Protein AF-A0A4Y2QYU3-F1 (afdb_monomer_lite)

Radius of gyration: 24.16 Å; chains: 1; bounding box: 80×28×48 Å

InterPro domains:
  IPR005828 Major facilitator, sugar transporter-like [PF00083] (12-108)
  IPR036259 MFS transporter superfamily [G3DSA:1.20.1250.20] (4-136)
  IPR036259 MFS transporter superfamily [SSF103473] (7-92)

pLDDT: mean 78.22, std 10.91, range [38.56, 92.38]

Foldseek 3Di:
DDFDPAFLVLDDPVCNVVSVVVVVVVVVVVVVVLVVVVVVDPDPVVSVVVVVVVVVVVVVVVVVGQGALVVCLVVVVLLSSLVVVVVSCVVVVHDDDSVNSSVVSVVVSVVVVVVVVVCVVPVQDPVNVVVVVVVVD

Structure (mmCIF, N/CA/C/O backbone):
data_AF-A0A4Y2QYU3-F1
#
_entry.id   AF-A0A4Y2QYU3-F1
#
loop_
_atom_site.group_PDB
_atom_site.id
_atom_site.type_symbol
_atom_site.label_atom_id
_atom_site.label_alt_id
_atom_site.label_comp_id
_atom_site.label_asym_id
_atom_site.label_entity_id
_atom_site.label_seq_id
_atom_site.pdbx_PDB_ins_code
_atom_site.Cartn_x
_atom_site.Cartn_y
_atom_site.Cartn_z
_atom_site.occupancy
_atom_site.B_iso_or_equiv
_atom_site.auth_seq_id
_atom_site.auth_comp_id
_atom_site.auth_asym_id
_atom_site.auth_atom_id
_atom_site.pdbx_PDB_model_num
ATOM 1 N N . MET A 1 1 ? 8.936 -11.646 9.131 1.00 38.56 1 MET A N 1
ATOM 2 C CA . MET A 1 1 ? 7.758 -11.238 8.332 1.00 38.56 1 MET A CA 1
ATOM 3 C C . MET A 1 1 ? 7.856 -9.760 7.949 1.00 38.56 1 MET A C 1
ATOM 5 O O . MET A 1 1 ? 7.276 -8.918 8.616 1.00 38.56 1 MET A O 1
ATOM 9 N N . HIS A 1 2 ? 8.628 -9.426 6.910 1.00 39.25 2 HIS A N 1
ATOM 10 C CA . HIS A 1 2 ? 8.825 -8.044 6.441 1.00 39.25 2 HIS A CA 1
ATOM 11 C C . HIS A 1 2 ? 8.357 -7.933 4.977 1.00 39.25 2 HIS A C 1
ATOM 13 O O . HIS A 1 2 ? 9.144 -7.746 4.055 1.00 39.25 2 HIS A O 1
ATOM 19 N N . LYS A 1 3 ? 7.052 -8.124 4.744 1.00 50.75 3 LYS A N 1
ATOM 20 C CA . LYS A 1 3 ? 6.396 -7.637 3.522 1.00 50.75 3 LYS A CA 1
ATOM 21 C C . LYS A 1 3 ? 5.765 -6.300 3.894 1.00 50.75 3 LYS A C 1
ATOM 23 O O . LYS A 1 3 ? 4.840 -6.335 4.696 1.00 50.75 3 LYS A O 1
ATOM 28 N N . LYS A 1 4 ? 6.271 -5.165 3.385 1.00 51.56 4 LYS A N 1
ATOM 29 C CA . LYS A 1 4 ? 5.513 -3.906 3.180 1.00 51.56 4 LYS A CA 1
ATOM 30 C C . LYS A 1 4 ? 6.399 -2.757 2.679 1.00 51.56 4 LYS A C 1
ATOM 32 O O . LYS A 1 4 ? 6.904 -1.960 3.457 1.00 51.56 4 LYS A O 1
ATOM 37 N N . ILE A 1 5 ? 6.505 -2.633 1.360 1.00 57.00 5 ILE A N 1
ATOM 38 C CA . ILE A 1 5 ? 6.565 -1.327 0.691 1.00 57.00 5 ILE A CA 1
ATOM 39 C C . ILE A 1 5 ? 5.643 -1.471 -0.528 1.00 57.00 5 ILE A C 1
ATOM 41 O O . ILE A 1 5 ? 6.069 -1.929 -1.582 1.00 57.00 5 ILE A O 1
ATOM 45 N N . THR A 1 6 ? 4.338 -1.236 -0.345 1.00 61.50 6 THR A N 1
ATOM 46 C CA . THR A 1 6 ? 3.318 -1.892 -1.198 1.00 61.50 6 THR A CA 1
ATOM 47 C C . THR A 1 6 ? 2.407 -0.956 -1.990 1.00 61.50 6 THR A C 1
ATOM 49 O O . THR A 1 6 ? 1.541 -1.439 -2.695 1.00 61.50 6 THR A O 1
ATOM 52 N N . VAL A 1 7 ? 2.574 0.369 -1.950 1.00 61.25 7 VAL A N 1
ATOM 53 C CA . VAL A 1 7 ? 1.747 1.268 -2.793 1.00 61.25 7 VAL A CA 1
ATOM 54 C C . VAL A 1 7 ? 2.588 2.378 -3.409 1.00 61.25 7 VAL A C 1
ATOM 56 O O . VAL A 1 7 ? 2.578 2.579 -4.618 1.00 61.25 7 VAL A O 1
ATOM 59 N N . LEU A 1 8 ? 3.421 3.039 -2.607 1.00 63.19 8 LEU A N 1
ATOM 60 C CA . LEU A 1 8 ? 4.255 4.154 -3.073 1.00 63.19 8 LEU A CA 1
ATOM 61 C C . LEU A 1 8 ? 5.333 3.751 -4.089 1.00 63.19 8 LEU A C 1
ATOM 63 O O . LEU A 1 8 ? 5.786 4.589 -4.867 1.00 63.19 8 LEU A O 1
ATOM 67 N N . GLU A 1 9 ? 5.738 2.478 -4.097 1.00 65.50 9 GLU A N 1
ATOM 68 C CA . GLU A 1 9 ? 6.659 1.937 -5.104 1.00 65.50 9 GLU A CA 1
ATOM 69 C C . GLU A 1 9 ? 6.004 1.755 -6.471 1.00 65.50 9 GLU A C 1
ATOM 71 O O . GLU A 1 9 ? 6.663 1.930 -7.494 1.00 65.50 9 GLU A O 1
ATOM 76 N N . LEU A 1 10 ? 4.720 1.398 -6.474 1.00 65.12 10 LEU A N 1
ATOM 77 C CA . LEU A 1 10 ? 3.930 1.129 -7.674 1.00 65.12 10 LEU A CA 1
ATOM 78 C C . LEU A 1 10 ? 3.445 2.440 -8.309 1.00 65.12 10 LEU A C 1
ATOM 80 O O . LEU A 1 10 ? 3.209 2.514 -9.514 1.00 65.12 10 LEU A O 1
ATOM 84 N N . VAL A 1 11 ? 3.308 3.486 -7.492 1.00 68.94 11 VAL A N 1
ATOM 85 C CA . VAL A 1 11 ? 2.796 4.787 -7.905 1.00 68.94 11 VAL A CA 1
ATOM 86 C C . VAL A 1 11 ? 3.937 5.694 -8.379 1.00 68.94 11 VAL A C 1
ATOM 88 O O . VAL A 1 11 ? 4.910 5.969 -7.666 1.00 68.94 11 VAL A O 1
ATOM 91 N N . GLY A 1 12 ? 3.801 6.190 -9.613 1.00 70.06 12 GLY A N 1
ATOM 92 C CA . GLY A 1 12 ? 4.730 7.155 -10.202 1.00 70.06 12 GLY A CA 1
ATOM 93 C C . GLY A 1 12 ? 4.811 8.457 -9.388 1.00 70.06 12 GLY A C 1
ATOM 94 O O . GLY A 1 12 ? 3.833 8.825 -8.736 1.00 70.06 12 GLY A O 1
ATOM 95 N N . PRO A 1 13 ? 5.946 9.182 -9.426 1.00 68.06 13 PRO A N 1
ATOM 96 C CA . PRO A 1 13 ? 6.223 10.329 -8.552 1.00 68.06 13 PRO A CA 1
ATOM 97 C C . PRO A 1 13 ? 5.124 11.401 -8.546 1.00 68.06 13 PRO A C 1
ATOM 99 O O . PRO A 1 13 ? 4.817 11.938 -7.489 1.00 68.06 13 PRO A O 1
ATOM 102 N N . SER A 1 14 ? 4.461 11.627 -9.684 1.00 73.31 14 SER A N 1
ATOM 103 C CA . SER A 1 14 ? 3.348 12.578 -9.820 1.00 73.31 14 SER A CA 1
ATOM 104 C C . SER A 1 14 ? 2.107 12.220 -8.981 1.00 73.31 14 SER A C 1
ATOM 106 O O . SER A 1 14 ? 1.428 13.110 -8.484 1.00 73.31 14 SER A O 1
ATOM 108 N N . LYS A 1 15 ? 1.821 10.930 -8.760 1.00 74.19 15 LYS A N 1
ATOM 109 C CA . LYS A 1 15 ? 0.614 10.469 -8.046 1.00 74.19 15 LYS A CA 1
ATOM 110 C C . LYS A 1 15 ? 0.882 10.044 -6.596 1.00 74.19 15 LYS A C 1
ATOM 112 O O . LYS A 1 15 ? -0.040 9.632 -5.897 1.00 74.19 15 LYS A O 1
ATOM 117 N N . ARG A 1 16 ? 2.127 10.151 -6.114 1.00 79.00 16 ARG A N 1
ATOM 118 C CA . ARG A 1 16 ? 2.510 9.733 -4.750 1.00 79.00 16 ARG A CA 1
ATOM 119 C C . ARG A 1 16 ? 1.837 10.558 -3.659 1.00 79.00 16 ARG A C 1
ATOM 121 O O . ARG A 1 16 ? 1.478 9.999 -2.629 1.00 79.00 16 ARG A O 1
ATOM 128 N N . GLY A 1 17 ? 1.647 11.858 -3.892 1.00 81.31 17 GLY A N 1
ATOM 129 C CA . GLY A 1 17 ? 0.928 12.729 -2.958 1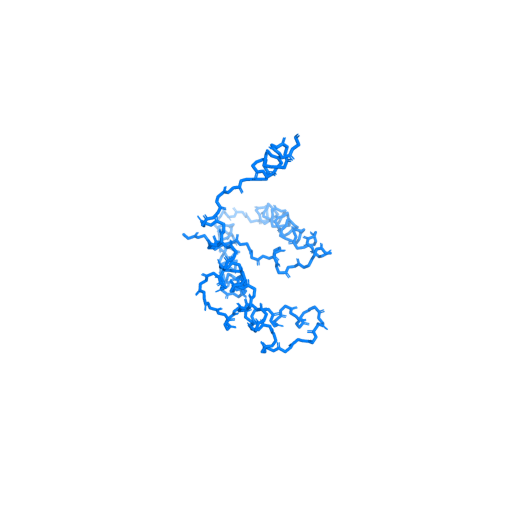.00 81.31 17 GLY A CA 1
ATOM 130 C C . GLY A 1 17 ? -0.499 12.235 -2.734 1.00 81.31 17 GLY A C 1
ATOM 131 O O . GLY A 1 17 ? -0.901 12.010 -1.598 1.00 81.31 17 GLY A O 1
ATOM 132 N N . LEU A 1 18 ? -1.214 11.935 -3.821 1.00 80.56 18 LEU A N 1
ATOM 133 C CA . LEU A 1 18 ? -2.568 11.386 -3.756 1.00 80.56 18 LEU A CA 1
ATOM 134 C C . LEU A 1 18 ? -2.600 9.995 -3.101 1.00 80.56 18 LEU A C 1
ATOM 136 O O . LEU A 1 18 ? -3.452 9.733 -2.259 1.00 80.56 18 LEU A O 1
ATOM 140 N N . ALA A 1 19 ? -1.642 9.124 -3.432 1.00 81.75 19 ALA A N 1
ATOM 141 C CA . ALA A 1 19 ? -1.544 7.791 -2.833 1.00 81.75 19 ALA A CA 1
ATOM 142 C C . ALA A 1 19 ? -1.312 7.822 -1.311 1.00 81.75 19 ALA A C 1
ATOM 144 O O . ALA A 1 19 ? -1.770 6.921 -0.616 1.00 81.75 19 ALA A O 1
ATOM 145 N N . ASN A 1 20 ? -0.638 8.853 -0.791 1.00 82.25 20 ASN A N 1
ATOM 146 C CA . ASN A 1 20 ? -0.523 9.088 0.650 1.00 82.25 20 ASN A CA 1
ATOM 147 C C . ASN A 1 20 ? -1.755 9.790 1.232 1.00 82.25 20 ASN A C 1
ATOM 149 O O . ASN A 1 20 ? -2.136 9.515 2.367 1.00 82.25 20 ASN A O 1
ATOM 153 N N . ALA A 1 21 ? -2.385 10.692 0.483 1.00 86.12 21 ALA A N 1
ATOM 154 C CA . ALA A 1 21 ? -3.541 11.443 0.955 1.00 86.12 21 ALA A CA 1
ATOM 155 C C . ALA A 1 21 ? -4.766 10.544 1.174 1.00 86.12 21 ALA A C 1
ATOM 157 O O . ALA A 1 21 ? -5.440 10.684 2.187 1.00 86.12 21 ALA A O 1
ATOM 158 N N . VAL A 1 22 ? -5.033 9.588 0.279 1.00 87.31 22 VAL A N 1
ATOM 159 C CA . VAL A 1 22 ? -6.234 8.732 0.348 1.00 87.31 22 VAL A CA 1
ATOM 160 C C . VAL A 1 22 ? -6.349 7.958 1.676 1.00 87.31 22 VAL A C 1
ATOM 162 O O . VAL A 1 22 ? -7.393 8.074 2.321 1.00 87.31 22 VAL A O 1
ATOM 165 N N . PRO A 1 23 ? -5.313 7.236 2.156 1.00 84.81 23 PRO A N 1
ATOM 166 C CA . PRO A 1 23 ? -5.359 6.593 3.469 1.00 84.81 23 PRO A CA 1
ATOM 167 C C . PRO A 1 23 ? -5.589 7.585 4.614 1.00 84.81 23 PRO A C 1
ATOM 169 O O . PRO A 1 23 ? -6.404 7.324 5.495 1.00 84.81 23 PRO A O 1
ATOM 172 N N . ASN A 1 24 ? -4.925 8.743 4.580 1.00 88.31 24 ASN A N 1
ATOM 173 C CA . ASN A 1 24 ? -5.065 9.769 5.615 1.00 88.31 24 ASN A CA 1
ATOM 174 C C . ASN A 1 24 ? -6.480 10.362 5.659 1.00 88.31 24 ASN A C 1
ATOM 176 O O . ASN A 1 24 ? -7.049 10.504 6.739 1.00 88.31 24 ASN A O 1
ATOM 180 N N . LEU A 1 25 ? -7.083 10.643 4.499 1.00 90.62 25 LEU A N 1
ATOM 181 C CA . LEU A 1 25 ? -8.475 11.083 4.431 1.00 90.62 25 LEU A CA 1
ATOM 182 C C . LEU A 1 25 ? -9.422 9.996 4.946 1.00 90.62 25 LEU A C 1
ATOM 184 O O . LEU A 1 25 ? -10.318 10.300 5.726 1.00 90.62 25 LEU A O 1
ATOM 188 N N . SER A 1 26 ? -9.212 8.733 4.562 1.00 87.94 26 SER A N 1
ATOM 189 C CA . SER A 1 26 ? -10.057 7.631 5.041 1.00 87.94 26 SER A CA 1
ATOM 190 C C . SER A 1 26 ? -10.000 7.470 6.564 1.00 87.94 26 SER A C 1
ATOM 192 O O . SER A 1 26 ? -11.027 7.244 7.200 1.00 87.94 26 SER A O 1
ATOM 194 N N . T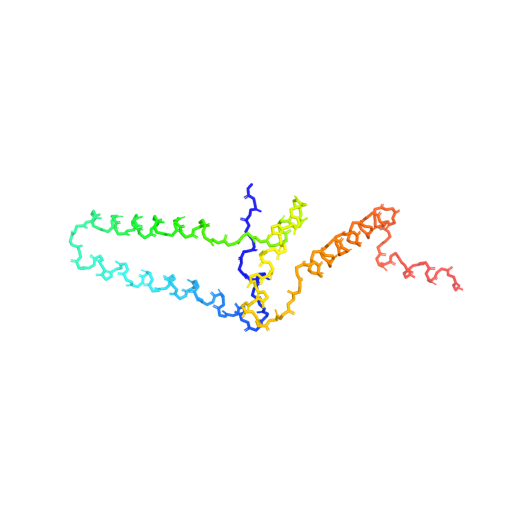RP A 1 27 ? -8.817 7.664 7.155 1.00 87.19 27 TRP A N 1
ATOM 195 C CA . TRP A 1 27 ? -8.617 7.639 8.600 1.00 87.19 27 TRP A CA 1
ATOM 196 C C . TRP A 1 27 ? -9.351 8.788 9.294 1.00 87.19 27 TRP A C 1
ATOM 198 O O . TRP A 1 27 ? -10.083 8.560 10.255 1.00 87.19 27 TRP A O 1
ATOM 208 N N . ALA A 1 28 ? -9.201 10.012 8.778 1.00 92.38 28 ALA A N 1
ATOM 209 C CA . ALA A 1 28 ? -9.886 11.186 9.311 1.00 92.38 28 ALA A CA 1
ATOM 210 C C . ALA A 1 28 ? -11.413 11.013 9.267 1.00 92.38 28 ALA A C 1
ATOM 212 O O . ALA A 1 28 ? -12.082 11.208 10.277 1.00 92.38 28 ALA A O 1
ATOM 213 N N . VAL A 1 29 ? -11.952 10.558 8.132 1.00 91.44 29 VAL A N 1
ATOM 214 C CA . VAL A 1 29 ? -13.389 10.297 7.963 1.00 91.44 29 VAL A CA 1
ATOM 215 C C . VAL A 1 29 ? -13.874 9.206 8.921 1.00 91.44 29 VAL A C 1
ATOM 217 O O . VAL A 1 29 ? -14.898 9.385 9.578 1.00 91.44 29 VAL A O 1
ATOM 220 N N . GLY A 1 30 ? -13.132 8.102 9.058 1.00 88.50 30 GLY A N 1
ATOM 221 C CA . GLY A 1 30 ? -13.471 7.032 9.999 1.00 88.50 30 GLY A CA 1
ATOM 222 C C . GLY A 1 30 ? -13.545 7.526 11.446 1.00 88.50 30 GLY A C 1
ATOM 223 O O . GLY A 1 30 ? -14.516 7.240 12.147 1.00 88.50 30 GLY A O 1
ATOM 224 N N . LEU A 1 31 ? -12.567 8.335 11.869 1.00 88.88 31 LEU A N 1
ATOM 225 C CA . LEU A 1 31 ? -12.551 8.945 13.199 1.00 88.88 31 LEU A CA 1
ATOM 226 C C . LEU A 1 31 ? -13.664 9.972 13.414 1.00 88.88 31 LEU A C 1
ATOM 228 O O . LEU A 1 31 ? -14.125 10.103 14.540 1.00 88.88 31 LEU A O 1
ATOM 232 N N . SER A 1 32 ? -14.113 10.684 12.379 1.00 91.94 32 SER A N 1
ATOM 233 C CA . SER A 1 32 ? -15.248 11.611 12.494 1.00 91.94 32 SER A CA 1
ATOM 234 C C . SER A 1 32 ? -16.598 10.891 12.582 1.00 91.94 32 SER A C 1
ATOM 236 O O . SER A 1 32 ? -17.498 11.361 13.273 1.00 91.94 32 SER A O 1
ATOM 238 N N . ILE A 1 33 ? -16.748 9.741 11.917 1.00 88.19 33 ILE A N 1
ATOM 239 C CA . ILE A 1 33 ? -17.999 8.965 11.905 1.00 88.19 33 ILE A CA 1
ATOM 240 C C . ILE A 1 33 ? -18.195 8.177 13.209 1.00 88.19 33 ILE A C 1
ATOM 242 O O . ILE A 1 33 ? -19.313 8.092 13.715 1.00 88.19 33 ILE A O 1
ATOM 246 N N . LEU A 1 34 ? -17.122 7.625 13.782 1.00 85.75 34 LEU A N 1
ATOM 247 C CA . LEU A 1 34 ? -17.154 6.861 15.038 1.00 85.75 34 LEU A CA 1
ATOM 248 C C . LEU A 1 34 ? -17.911 7.555 16.195 1.00 85.75 34 LEU A C 1
ATOM 250 O O . LEU A 1 34 ? -18.825 6.936 16.744 1.00 85.75 34 LEU A O 1
ATOM 254 N N . PRO A 1 35 ? -17.608 8.813 16.572 1.00 87.81 35 PRO A N 1
ATOM 255 C CA . PRO A 1 35 ? -18.323 9.513 17.636 1.00 87.81 35 PRO A CA 1
ATOM 256 C C . PRO A 1 35 ? -19.761 9.874 17.247 1.00 87.81 35 PRO A C 1
ATOM 258 O O . PRO A 1 35 ? -20.624 9.912 18.119 1.00 87.81 35 PRO A O 1
ATOM 261 N N . LEU A 1 36 ? -20.054 10.083 15.958 1.00 86.19 36 LEU A N 1
ATOM 262 C CA . LEU A 1 36 ? -21.421 10.321 15.483 1.00 86.19 36 LEU A CA 1
ATOM 263 C C . LEU A 1 36 ? -22.302 9.081 15.707 1.00 86.19 36 LEU A C 1
ATOM 265 O O . LEU A 1 36 ? -23.421 9.181 16.208 1.00 86.19 36 LEU A O 1
ATOM 269 N N . ILE A 1 37 ? -21.764 7.898 15.401 1.00 83.19 37 ILE A N 1
ATOM 270 C CA . ILE A 1 37 ? -22.419 6.612 15.671 1.00 83.19 37 ILE A CA 1
ATOM 271 C C . ILE A 1 37 ? -22.519 6.368 17.180 1.00 83.19 37 ILE A C 1
ATOM 273 O O . ILE A 1 37 ? -23.553 5.895 17.650 1.00 83.19 37 ILE A O 1
ATOM 277 N N . ALA A 1 38 ? -21.485 6.722 17.948 1.00 84.62 38 ALA A N 1
ATOM 278 C CA . ALA A 1 38 ? -21.508 6.610 19.405 1.00 84.62 38 ALA A CA 1
ATOM 279 C C . ALA A 1 38 ? -22.585 7.495 20.047 1.00 84.62 38 ALA A C 1
ATOM 281 O O . ALA A 1 38 ? -23.204 7.093 21.024 1.00 84.62 38 ALA A O 1
ATOM 282 N N . TYR A 1 39 ? -22.829 8.680 19.487 1.00 84.56 39 TYR A N 1
ATOM 283 C CA . TYR A 1 39 ? -23.869 9.587 19.961 1.00 84.56 39 TYR A CA 1
ATOM 284 C C . TYR A 1 39 ? -25.279 9.060 19.660 1.00 84.56 39 TYR A C 1
ATOM 286 O O . TYR A 1 39 ? -26.171 9.146 20.501 1.00 84.56 39 TYR A O 1
ATOM 294 N N . LEU A 1 40 ? -25.480 8.479 18.474 1.00 81.69 40 LEU A N 1
ATOM 295 C CA . LEU A 1 40 ? -26.767 7.909 18.061 1.00 81.69 40 LEU A CA 1
ATOM 296 C C . LEU A 1 40 ? -27.067 6.558 18.729 1.00 81.69 40 LEU A C 1
ATOM 298 O O . LEU A 1 40 ? -28.232 6.198 18.898 1.00 81.69 40 LEU A O 1
ATOM 302 N N . SER A 1 41 ? -26.039 5.792 19.103 1.00 78.81 41 SER A N 1
ATOM 303 C CA . SER A 1 41 ? -26.199 4.456 19.673 1.00 78.81 41 SER A CA 1
ATOM 304 C C . SER A 1 41 ? -26.001 4.459 21.184 1.00 78.81 41 SER A C 1
ATOM 306 O O . SER A 1 41 ? -24.899 4.614 21.695 1.00 78.81 41 SER A O 1
ATOM 308 N N . ARG A 1 42 ? -27.084 4.203 21.923 1.00 73.62 42 ARG A N 1
ATOM 309 C CA . ARG A 1 42 ? -27.067 4.152 23.394 1.00 73.62 42 ARG A CA 1
ATOM 310 C C . ARG A 1 42 ? -26.402 2.890 23.966 1.00 73.62 42 ARG A C 1
ATOM 312 O O . ARG A 1 42 ? -26.156 2.821 25.167 1.00 73.62 42 ARG A O 1
ATOM 319 N N . TYR A 1 43 ? -26.104 1.901 23.119 1.00 78.12 43 TYR A N 1
ATOM 320 C CA . TYR A 1 43 ? -25.516 0.620 23.510 1.00 78.12 43 TYR A CA 1
ATOM 321 C C . TYR A 1 43 ? -24.074 0.494 23.009 1.00 78.12 43 TYR A C 1
ATOM 323 O O . TYR A 1 43 ? -23.805 0.493 21.809 1.00 78.12 43 TYR A O 1
ATOM 331 N N . TRP A 1 44 ? -23.146 0.296 23.944 1.00 80.00 44 TRP A N 1
ATOM 332 C CA . TRP A 1 44 ? -21.717 0.094 23.679 1.00 80.00 44 TRP A CA 1
ATOM 333 C C . TRP A 1 44 ? -21.415 -1.154 22.824 1.00 80.00 44 TRP A C 1
ATOM 335 O O . TRP A 1 44 ? -20.413 -1.198 22.112 1.00 80.00 44 TRP A O 1
ATOM 345 N N . VAL A 1 45 ? -22.306 -2.150 22.832 1.00 84.56 45 VAL A N 1
ATOM 346 C CA . VAL A 1 45 ? -22.182 -3.379 22.029 1.00 84.56 45 VAL A CA 1
ATOM 347 C C . VAL A 1 45 ? -22.279 -3.086 20.524 1.00 84.56 45 VAL A C 1
ATOM 349 O O . VAL A 1 45 ? -21.523 -3.650 19.734 1.00 84.56 45 VAL A O 1
ATOM 352 N N . THR A 1 46 ? -23.145 -2.153 20.116 1.00 82.44 46 THR A N 1
ATOM 353 C CA . THR A 1 46 ? -23.317 -1.758 18.706 1.00 82.44 46 THR A CA 1
ATOM 354 C C . THR A 1 46 ? -22.053 -1.103 18.142 1.00 82.44 46 THR A C 1
ATOM 356 O O . THR A 1 46 ? -21.677 -1.345 16.992 1.00 82.44 46 THR A O 1
ATOM 359 N N . LEU A 1 47 ? -21.345 -0.323 18.966 1.00 83.56 47 LEU A N 1
ATOM 360 C CA . LEU A 1 47 ? -20.034 0.240 18.629 1.00 83.56 47 LEU A CA 1
ATOM 361 C C . LEU A 1 47 ? -18.994 -0.861 18.404 1.00 83.56 47 LEU A C 1
ATOM 363 O O . LEU A 1 47 ? -18.280 -0.832 17.402 1.00 83.56 47 LEU A O 1
ATOM 367 N N . GLY A 1 48 ? -18.957 -1.861 19.291 1.00 86.19 48 GLY A N 1
ATOM 368 C CA . GLY A 1 48 ? -18.077 -3.023 19.161 1.00 86.19 48 GLY A CA 1
ATOM 369 C C . GLY A 1 48 ? -18.280 -3.762 17.837 1.00 86.19 48 GLY A C 1
ATOM 370 O O . GLY A 1 48 ? -17.325 -3.939 17.083 1.00 86.19 48 GLY A O 1
ATOM 371 N N . PHE A 1 49 ? -19.527 -4.104 17.496 1.00 86.94 49 PHE A N 1
ATOM 372 C CA . PHE A 1 49 ? -19.846 -4.762 16.222 1.00 86.94 49 PHE A CA 1
ATOM 373 C C . PHE A 1 49 ? -19.471 -3.919 15.002 1.00 86.94 49 PHE A C 1
ATOM 375 O O . PHE A 1 49 ? -18.959 -4.459 14.022 1.00 86.94 49 PHE A O 1
ATOM 382 N N . THR A 1 50 ? -19.684 -2.604 15.061 1.00 85.88 50 THR A N 1
ATOM 383 C CA . THR A 1 50 ? -19.329 -1.696 13.962 1.00 85.88 50 THR A CA 1
ATOM 384 C C . THR A 1 50 ? -17.816 -1.680 13.734 1.00 85.88 50 THR A C 1
ATOM 386 O O . THR A 1 50 ? -17.357 -1.863 12.606 1.00 85.88 50 THR A O 1
ATOM 389 N N . CYS A 1 51 ? -17.027 -1.553 14.805 1.00 86.75 51 CYS A N 1
ATOM 390 C CA . CYS A 1 51 ? -15.566 -1.601 14.740 1.00 86.75 51 CYS A CA 1
ATOM 391 C C . CYS A 1 51 ? -15.052 -2.950 14.222 1.00 86.75 51 CYS A C 1
ATOM 393 O O . CYS A 1 51 ? -14.198 -2.984 13.335 1.00 86.75 51 CYS A O 1
ATOM 395 N N . THR A 1 52 ? -15.584 -4.064 14.733 1.00 89.12 52 THR A N 1
ATOM 396 C CA . THR A 1 52 ? -15.196 -5.405 14.278 1.00 89.12 52 THR A CA 1
ATOM 397 C C . THR A 1 52 ? -15.565 -5.624 12.813 1.00 89.12 52 THR A C 1
ATOM 399 O O . THR A 1 52 ? -14.748 -6.147 12.0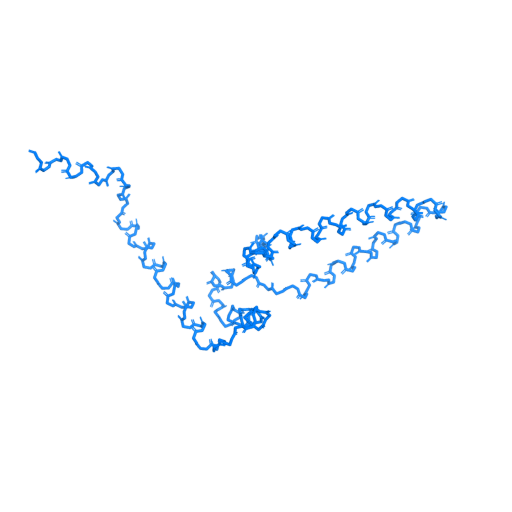61 1.00 89.12 52 THR A O 1
ATOM 402 N N . SER A 1 53 ? -16.742 -5.173 12.374 1.00 88.00 53 SER A N 1
ATOM 403 C CA . SER A 1 53 ? -17.172 -5.259 10.973 1.00 88.00 53 SER A CA 1
ATOM 404 C C . SER A 1 53 ? -16.226 -4.496 10.039 1.00 88.00 53 SER A C 1
ATOM 406 O O . SER A 1 53 ? -15.726 -5.059 9.063 1.00 88.00 53 SER A O 1
ATOM 408 N N . ILE A 1 54 ? -15.881 -3.248 10.384 1.00 87.06 54 ILE A N 1
ATOM 409 C CA . ILE A 1 54 ? -14.921 -2.435 9.620 1.00 87.06 54 ILE A CA 1
ATOM 410 C C . ILE A 1 54 ? -13.545 -3.116 9.574 1.00 87.06 54 ILE A C 1
ATOM 412 O O . ILE A 1 54 ? -12.926 -3.188 8.511 1.00 87.06 54 ILE A O 1
ATOM 416 N N . ALA A 1 55 ? -13.075 -3.661 10.699 1.00 86.25 55 ALA A N 1
ATOM 417 C CA . ALA A 1 55 ? -11.802 -4.371 10.759 1.00 86.25 55 ALA A CA 1
ATOM 418 C C . ALA A 1 55 ? -11.801 -5.623 9.867 1.00 86.25 55 ALA A C 1
ATOM 420 O O . ALA A 1 55 ? -10.866 -5.821 9.092 1.00 86.25 55 ALA A O 1
ATOM 421 N N . VAL A 1 56 ? -12.856 -6.441 9.918 1.00 88.75 56 VAL A N 1
ATOM 422 C CA . VAL A 1 56 ? -12.997 -7.649 9.088 1.00 88.75 56 VAL A CA 1
ATOM 423 C C . VAL A 1 56 ? -13.021 -7.295 7.601 1.00 88.75 56 VAL A C 1
ATOM 425 O O . VAL A 1 56 ? -12.330 -7.942 6.812 1.00 88.75 56 VAL A O 1
ATOM 428 N N . LEU A 1 57 ? -13.734 -6.233 7.215 1.00 87.06 57 LEU A N 1
ATOM 429 C CA . LEU A 1 57 ? -13.712 -5.726 5.842 1.00 87.06 57 LEU A CA 1
ATOM 430 C C . LEU A 1 57 ? -12.287 -5.346 5.415 1.00 87.06 57 LEU A C 1
ATOM 432 O O . LEU A 1 57 ? -11.834 -5.781 4.356 1.00 87.06 57 LEU A O 1
ATOM 436 N N . MET A 1 58 ? -11.543 -4.609 6.248 1.00 82.44 58 MET A N 1
ATOM 437 C CA . MET A 1 58 ? -10.146 -4.250 5.960 1.00 82.44 58 MET A CA 1
ATOM 438 C C . MET A 1 58 ? -9.227 -5.475 5.841 1.00 82.44 58 MET A C 1
ATOM 440 O O . MET A 1 58 ? -8.361 -5.507 4.965 1.00 82.44 58 MET A O 1
ATOM 444 N N . PHE A 1 59 ? -9.422 -6.504 6.671 1.00 82.69 59 PHE A N 1
ATOM 445 C CA . PHE A 1 59 ? -8.689 -7.768 6.554 1.00 82.69 59 PHE A CA 1
ATOM 446 C C . PHE A 1 59 ? -9.009 -8.504 5.246 1.00 82.69 59 PHE A C 1
ATOM 448 O O . PHE A 1 59 ? -8.105 -9.075 4.638 1.00 82.69 59 PHE A O 1
ATOM 455 N N . GLY A 1 60 ? -10.253 -8.442 4.763 1.00 82.38 60 GLY A N 1
ATOM 456 C CA . GLY A 1 60 ? -10.637 -8.991 3.459 1.00 82.38 60 GLY A CA 1
ATOM 457 C C . GLY A 1 60 ? -9.906 -8.322 2.289 1.00 82.38 60 GLY A C 1
ATOM 458 O O . GLY A 1 60 ? -9.433 -9.004 1.377 1.00 82.38 60 GLY A O 1
ATOM 459 N N . TYR A 1 61 ? -9.725 -6.998 2.351 1.00 77.19 61 TYR A N 1
ATOM 460 C CA . TYR A 1 61 ? -8.996 -6.234 1.328 1.00 77.19 61 TYR A CA 1
ATOM 461 C C . TYR A 1 61 ? -7.516 -6.615 1.207 1.00 77.19 61 TYR A C 1
ATOM 463 O O . TYR A 1 61 ? -6.932 -6.455 0.135 1.00 77.19 61 TYR A O 1
ATOM 471 N N . TRP A 1 62 ? -6.907 -7.169 2.259 1.00 71.12 62 TRP A N 1
ATOM 472 C CA . TRP A 1 62 ? -5.508 -7.598 2.230 1.00 71.12 62 TRP A CA 1
ATOM 473 C C . TRP A 1 62 ? -5.219 -8.612 1.118 1.00 71.12 62 TRP A C 1
ATOM 475 O O . TRP A 1 62 ? -4.167 -8.554 0.485 1.00 71.12 62 TRP A O 1
ATOM 485 N N . LYS A 1 63 ? -6.157 -9.531 0.853 1.00 68.62 63 LYS A N 1
ATOM 486 C CA . LYS A 1 63 ? -5.976 -10.606 -0.133 1.00 68.62 63 LYS A CA 1
ATOM 487 C C . LYS A 1 63 ? -5.969 -10.098 -1.580 1.00 68.62 63 LYS A C 1
ATOM 489 O O . LYS A 1 63 ? -5.439 -10.773 -2.455 1.00 68.62 63 LYS A O 1
ATOM 494 N N . PHE A 1 64 ? -6.540 -8.920 -1.828 1.00 68.69 64 PHE A N 1
ATOM 495 C CA . PHE A 1 64 ? -6.631 -8.323 -3.162 1.00 68.69 64 PHE A CA 1
ATOM 496 C C . PHE A 1 64 ? -5.446 -7.416 -3.510 1.00 68.69 64 PHE A C 1
ATOM 498 O O . PHE A 1 64 ? -5.327 -6.993 -4.660 1.00 68.69 64 PHE A O 1
ATOM 505 N N . LEU A 1 65 ? -4.573 -7.095 -2.549 1.00 68.69 65 LEU A N 1
ATOM 506 C CA . LEU A 1 65 ? -3.441 -6.214 -2.807 1.00 68.69 65 LEU A CA 1
ATOM 507 C C . LEU A 1 65 ? -2.351 -6.980 -3.583 1.00 68.69 65 LEU A C 1
ATOM 509 O O . LEU A 1 65 ? -1.836 -7.972 -3.060 1.00 68.69 65 LEU A O 1
ATOM 513 N N . PRO A 1 66 ? -1.968 -6.544 -4.801 1.00 67.62 66 PRO A N 1
ATOM 514 C CA . PRO A 1 66 ? -0.901 -7.200 -5.546 1.00 67.62 66 PRO A CA 1
ATOM 515 C C . PRO A 1 66 ? 0.416 -7.118 -4.768 1.00 67.62 66 PRO A C 1
ATOM 517 O O . PRO A 1 66 ? 0.718 -6.113 -4.114 1.00 67.62 66 PRO A O 1
ATOM 520 N N . GLU A 1 67 ? 1.209 -8.185 -4.826 1.00 69.50 67 GLU A N 1
ATOM 521 C CA . GLU A 1 67 ? 2.499 -8.224 -4.142 1.00 69.50 67 GLU A CA 1
ATOM 522 C C . GLU A 1 67 ? 3.499 -7.233 -4.761 1.00 69.50 67 GLU A C 1
ATOM 524 O O . GLU A 1 67 ? 3.408 -6.863 -5.934 1.00 69.50 67 GLU A O 1
ATOM 529 N N . SER A 1 68 ? 4.483 -6.776 -3.974 1.00 75.38 68 SER A N 1
ATOM 530 C CA . SER A 1 68 ? 5.448 -5.806 -4.490 1.00 75.38 68 SER A CA 1
ATOM 531 C C . SER A 1 68 ? 6.421 -6.467 -5.483 1.00 75.38 68 SER A C 1
ATOM 533 O O . SER A 1 68 ? 7.046 -7.487 -5.168 1.00 75.38 68 SER A O 1
ATOM 535 N N . PRO A 1 69 ? 6.643 -5.872 -6.672 1.00 74.94 69 PRO A N 1
ATOM 536 C CA . PRO A 1 69 ? 7.493 -6.463 -7.705 1.00 74.94 69 PRO A CA 1
ATOM 537 C C . PRO A 1 69 ? 8.951 -6.604 -7.251 1.00 74.94 69 PRO A C 1
ATOM 539 O O . PRO A 1 69 ? 9.646 -7.520 -7.678 1.00 74.94 69 PRO A O 1
ATOM 542 N N . ARG A 1 70 ? 9.432 -5.745 -6.342 1.00 74.75 70 ARG A N 1
ATOM 543 C CA . ARG A 1 70 ? 10.786 -5.864 -5.777 1.00 74.75 70 ARG A CA 1
ATOM 544 C C . ARG A 1 70 ? 10.955 -7.100 -4.903 1.00 74.75 70 ARG A C 1
ATOM 546 O O . ARG A 1 70 ? 11.994 -7.747 -4.990 1.00 74.75 70 ARG A O 1
ATOM 553 N N . TRP A 1 71 ? 9.956 -7.424 -4.082 1.00 80.06 71 TRP A N 1
ATOM 554 C CA . TRP A 1 71 ? 10.000 -8.606 -3.223 1.00 80.06 71 TRP A CA 1
ATOM 555 C C . TRP A 1 71 ? 10.016 -9.885 -4.061 1.00 80.06 71 TRP A C 1
ATOM 557 O O . TRP A 1 71 ? 10.831 -10.770 -3.798 1.00 80.06 71 TRP A O 1
ATOM 567 N N . LEU A 1 72 ? 9.189 -9.921 -5.111 1.00 80.12 72 LEU A N 1
ATOM 568 C CA . LEU A 1 72 ? 9.128 -11.024 -6.070 1.00 80.12 72 LEU A CA 1
ATOM 569 C C . LEU A 1 72 ? 10.468 -11.222 -6.794 1.00 80.12 72 LEU A C 1
ATOM 571 O O . LEU A 1 72 ? 10.959 -12.344 -6.873 1.00 80.12 72 LEU A O 1
ATOM 575 N N . VAL A 1 73 ? 11.124 -10.135 -7.219 1.00 82.75 73 VAL A N 1
ATOM 576 C CA . VAL A 1 73 ? 12.472 -10.188 -7.819 1.00 82.75 73 VAL A CA 1
ATOM 577 C C . VAL A 1 73 ? 13.523 -10.705 -6.833 1.00 82.75 73 VAL A C 1
ATOM 579 O O . VAL A 1 73 ? 14.409 -11.456 -7.226 1.00 82.75 73 VAL A O 1
ATOM 582 N N . SER A 1 74 ? 13.439 -10.337 -5.553 1.00 81.50 74 SER A N 1
ATOM 583 C CA . SER A 1 74 ? 14.347 -10.856 -4.520 1.00 81.50 74 SER A CA 1
ATOM 584 C C . SER A 1 74 ? 14.105 -12.325 -4.161 1.00 81.50 74 SER A C 1
ATOM 586 O O . SER A 1 74 ? 15.026 -12.959 -3.664 1.00 81.50 74 SER A O 1
ATOM 588 N N . HIS A 1 75 ? 12.905 -12.855 -4.409 1.00 83.31 75 HIS A N 1
ATOM 589 C CA . HIS A 1 75 ? 12.554 -14.267 -4.205 1.00 83.31 75 HIS A CA 1
ATOM 590 C C . HIS A 1 75 ? 12.653 -15.092 -5.496 1.00 83.31 75 HIS A C 1
ATOM 592 O O . HIS A 1 75 ? 12.102 -16.184 -5.560 1.00 83.31 75 HIS A O 1
ATOM 598 N N . GLU A 1 76 ? 13.305 -14.558 -6.537 1.00 82.62 76 GLU A N 1
ATOM 599 C CA . GLU A 1 76 ? 13.488 -15.209 -7.846 1.00 82.62 76 GLU A CA 1
ATOM 600 C C . GLU A 1 76 ? 12.176 -15.571 -8.575 1.00 82.62 76 GLU A C 1
ATOM 602 O O . GLU A 1 76 ? 12.167 -16.276 -9.584 1.00 82.62 76 GLU A O 1
ATOM 607 N N . LYS A 1 77 ? 11.050 -15.008 -8.128 1.00 85.44 77 LYS A N 1
ATOM 608 C CA . LYS A 1 77 ? 9.720 -15.161 -8.729 1.00 85.44 77 LYS A CA 1
ATOM 609 C C . LYS A 1 77 ? 9.513 -14.134 -9.842 1.00 85.44 77 LYS A C 1
ATOM 611 O O . LYS A 1 77 ? 8.715 -13.203 -9.728 1.00 85.44 77 LYS A O 1
ATOM 616 N N . TYR A 1 78 ? 10.272 -14.271 -10.927 1.00 84.50 78 TYR A N 1
ATOM 617 C CA . TYR A 1 78 ? 10.298 -13.277 -12.009 1.00 84.50 78 TYR A CA 1
ATOM 618 C C . TYR A 1 78 ? 8.999 -13.211 -12.829 1.00 84.50 78 TYR A C 1
ATOM 620 O O . TYR A 1 78 ? 8.639 -12.133 -13.299 1.00 84.50 78 TYR A O 1
ATOM 628 N N . GLU A 1 79 ? 8.290 -14.332 -12.973 1.00 84.94 79 GLU A N 1
ATOM 629 C CA . GLU A 1 79 ? 7.016 -14.416 -13.703 1.00 84.94 79 GLU A CA 1
ATOM 630 C C . GLU A 1 79 ? 5.913 -13.609 -12.996 1.00 84.94 79 GLU A C 1
ATOM 632 O O . GLU A 1 79 ? 5.331 -12.701 -13.586 1.00 84.94 79 GLU A O 1
ATOM 637 N N . GLU A 1 80 ? 5.717 -13.846 -11.693 1.00 82.62 80 GLU A N 1
ATOM 638 C CA . GLU A 1 80 ? 4.752 -13.111 -10.856 1.00 82.62 80 GLU A CA 1
ATOM 639 C C . GLU A 1 80 ? 5.074 -11.600 -10.815 1.00 82.62 80 GLU A C 1
ATOM 641 O O . GLU A 1 80 ? 4.179 -10.744 -10.802 1.00 82.62 80 GLU A O 1
ATOM 646 N N . ALA A 1 81 ? 6.369 -11.251 -10.828 1.00 83.44 81 ALA A N 1
ATOM 647 C CA . ALA A 1 81 ? 6.820 -9.861 -10.870 1.00 83.44 81 ALA A CA 1
ATOM 648 C C . ALA A 1 81 ? 6.449 -9.179 -12.196 1.00 83.44 81 ALA A C 1
ATOM 650 O O . ALA A 1 81 ? 6.042 -8.013 -12.196 1.00 83.44 81 ALA A O 1
ATOM 651 N N . ALA A 1 82 ? 6.587 -9.894 -13.318 1.00 85.12 82 ALA A N 1
ATOM 652 C CA . ALA A 1 82 ? 6.235 -9.395 -14.642 1.00 85.12 82 ALA A CA 1
ATOM 653 C C . ALA A 1 82 ? 4.722 -9.170 -14.775 1.00 85.12 82 ALA A C 1
ATOM 655 O O . ALA A 1 82 ? 4.315 -8.134 -15.299 1.00 85.12 82 ALA A O 1
ATOM 656 N N . ASP A 1 83 ? 3.898 -10.070 -14.233 1.00 84.50 83 ASP A N 1
ATOM 657 C CA . ASP A 1 83 ? 2.436 -9.946 -14.277 1.00 84.50 83 ASP A CA 1
ATOM 658 C C . ASP A 1 83 ? 1.945 -8.740 -13.458 1.00 84.50 83 ASP A C 1
ATOM 660 O O . ASP A 1 83 ? 1.143 -7.930 -13.936 1.00 84.50 83 ASP A O 1
ATOM 664 N N . SER A 1 84 ? 2.518 -8.537 -12.266 1.00 81.88 84 SER A N 1
ATOM 665 C CA . SER A 1 84 ? 2.257 -7.347 -11.441 1.00 81.88 84 SER A CA 1
ATOM 666 C C . SER A 1 84 ? 2.652 -6.053 -12.167 1.00 81.88 84 SER A C 1
ATOM 668 O O . SER A 1 84 ? 1.901 -5.077 -12.178 1.00 81.88 84 SER A O 1
ATOM 670 N N . LEU A 1 85 ? 3.810 -6.039 -12.836 1.00 81.12 85 LEU A N 1
ATOM 671 C CA . LEU A 1 85 ? 4.268 -4.894 -13.629 1.00 81.12 85 LEU A CA 1
ATOM 672 C C . LEU A 1 85 ? 3.411 -4.646 -14.873 1.00 81.12 85 LEU A C 1
ATOM 674 O O . LEU A 1 85 ? 3.188 -3.486 -15.225 1.00 81.12 85 LEU A O 1
ATOM 678 N N . MET A 1 86 ? 2.893 -5.697 -15.509 1.00 83.75 86 MET A N 1
ATOM 679 C CA . MET A 1 86 ? 1.985 -5.578 -16.647 1.00 83.75 86 MET A CA 1
ATOM 680 C C . MET A 1 86 ? 0.666 -4.917 -16.231 1.00 83.75 86 MET A C 1
ATOM 682 O O . MET A 1 86 ? 0.176 -4.039 -16.944 1.00 83.75 86 MET A O 1
ATOM 686 N N . MET A 1 87 ? 0.114 -5.276 -15.068 1.00 79.56 87 MET A N 1
ATOM 687 C CA . MET A 1 87 ? -1.091 -4.633 -14.532 1.00 79.56 87 MET A CA 1
ATOM 688 C C . MET A 1 87 ? -0.876 -3.126 -14.331 1.00 79.56 87 MET A C 1
ATOM 690 O O . MET A 1 87 ? -1.697 -2.316 -14.754 1.00 79.56 87 MET A O 1
ATOM 694 N N . ILE A 1 88 ? 0.268 -2.732 -13.769 1.00 79.00 88 ILE A N 1
ATOM 695 C CA . ILE A 1 88 ? 0.626 -1.318 -13.574 1.00 79.00 88 ILE A CA 1
ATOM 696 C C . ILE A 1 88 ? 0.850 -0.609 -14.914 1.00 79.00 88 ILE A C 1
ATOM 698 O O . ILE A 1 88 ? 0.436 0.536 -15.088 1.00 79.00 88 ILE A O 1
ATOM 702 N N . ALA A 1 89 ? 1.511 -1.268 -15.870 1.00 80.06 89 ALA A N 1
ATOM 703 C CA . ALA A 1 89 ? 1.769 -0.715 -17.197 1.00 80.06 89 ALA A CA 1
ATOM 704 C C . ALA A 1 89 ? 0.463 -0.429 -17.951 1.00 80.06 89 ALA A C 1
ATOM 706 O O . ALA A 1 89 ? 0.335 0.648 -18.536 1.00 80.06 89 ALA A O 1
ATOM 707 N N . LYS A 1 90 ? -0.526 -1.332 -17.849 1.00 79.06 90 LYS A N 1
ATOM 708 C CA . LYS A 1 90 ? -1.889 -1.126 -18.364 1.00 79.06 90 LYS A CA 1
ATOM 709 C C . LYS A 1 90 ? -2.545 0.101 -17.730 1.00 79.06 90 LYS A C 1
ATOM 711 O O . LYS A 1 90 ? -3.018 0.968 -18.457 1.00 79.06 90 LYS A O 1
ATOM 716 N N . THR A 1 91 ? -2.493 0.232 -16.404 1.00 72.75 91 THR A N 1
ATOM 717 C CA . THR A 1 91 ? -3.038 1.400 -15.683 1.00 72.75 91 THR A CA 1
ATOM 718 C C . THR A 1 91 ? -2.344 2.711 -16.065 1.00 72.75 91 THR A C 1
ATOM 720 O O . THR A 1 91 ? -2.967 3.770 -16.075 1.00 72.75 91 THR A O 1
ATOM 723 N N . ASN A 1 92 ? -1.058 2.654 -16.414 1.00 75.94 92 ASN A N 1
ATOM 724 C CA . ASN A 1 92 ? -0.282 3.806 -16.873 1.00 75.94 92 ASN A CA 1
ATOM 725 C C . ASN A 1 92 ? -0.382 4.052 -18.393 1.00 75.94 92 ASN A C 1
ATOM 727 O O . ASN A 1 92 ? 0.308 4.934 -18.900 1.00 75.94 92 ASN A O 1
ATOM 731 N N . GLY A 1 93 ? -1.197 3.285 -19.129 1.00 75.38 93 GLY A N 1
ATOM 732 C CA . GLY A 1 93 ? -1.399 3.448 -20.574 1.00 75.38 93 GLY A CA 1
ATOM 733 C C . GLY A 1 93 ? -0.194 3.064 -21.440 1.00 75.38 93 GLY A C 1
ATOM 734 O O . GLY A 1 93 ? -0.155 3.393 -22.625 1.00 75.38 93 GLY A O 1
ATOM 735 N N . LYS A 1 94 ? 0.805 2.371 -20.882 1.00 75.31 94 LYS A N 1
ATOM 736 C CA . LYS A 1 94 ? 2.009 1.976 -21.617 1.00 75.31 94 LYS A CA 1
ATOM 737 C C . LYS A 1 94 ? 1.818 0.572 -22.191 1.00 75.31 94 LYS A C 1
ATOM 739 O O . LYS A 1 94 ? 1.644 -0.385 -21.440 1.00 75.31 94 LYS A O 1
ATOM 744 N N . LYS A 1 95 ? 1.884 0.437 -23.518 1.00 74.75 95 LYS A N 1
ATOM 745 C CA . LYS A 1 95 ? 1.942 -0.874 -24.182 1.00 74.75 95 LYS A CA 1
ATOM 746 C C . LYS A 1 95 ? 3.348 -1.438 -23.996 1.00 74.75 95 LYS A C 1
ATOM 748 O O . LYS A 1 95 ? 4.308 -0.881 -24.521 1.00 74.75 95 LYS A O 1
ATOM 753 N N . VAL A 1 96 ? 3.471 -2.487 -23.192 1.00 75.50 96 VAL A N 1
ATOM 754 C CA . VAL A 1 96 ? 4.745 -3.160 -22.928 1.00 75.50 96 VAL A CA 1
ATOM 755 C C . VAL A 1 96 ? 4.522 -4.657 -23.062 1.00 75.50 96 VAL A C 1
ATOM 757 O O . VAL A 1 96 ? 3.532 -5.176 -22.544 1.00 75.50 96 VAL A O 1
ATOM 760 N N . ASP A 1 97 ? 5.423 -5.325 -23.776 1.00 85.06 97 ASP A N 1
ATOM 761 C CA . ASP A 1 97 ? 5.373 -6.770 -23.948 1.00 85.06 97 ASP A CA 1
ATOM 762 C C . ASP A 1 97 ? 5.877 -7.508 -22.696 1.00 85.06 97 ASP A C 1
ATOM 764 O O . ASP A 1 97 ? 6.771 -7.034 -21.984 1.00 85.06 97 ASP A O 1
ATOM 768 N N . ARG A 1 98 ? 5.297 -8.682 -22.418 1.00 83.00 98 ARG A N 1
ATOM 769 C CA . ARG A 1 98 ? 5.631 -9.487 -21.234 1.00 83.00 98 ARG A CA 1
ATOM 770 C C . ARG A 1 98 ? 7.084 -9.959 -21.270 1.00 83.00 98 ARG A C 1
ATOM 772 O O . ARG A 1 98 ? 7.753 -9.941 -20.235 1.00 83.00 98 ARG A O 1
ATOM 779 N N . GLN A 1 99 ? 7.579 -10.355 -22.442 1.00 82.38 99 GLN A N 1
ATOM 780 C CA . GLN A 1 99 ? 8.932 -10.889 -22.592 1.00 82.38 99 GLN A CA 1
ATOM 781 C C . GLN A 1 99 ? 9.980 -9.783 -22.432 1.00 82.38 99 GLN A C 1
ATOM 783 O O . GLN A 1 99 ? 10.990 -9.996 -21.760 1.00 82.38 99 GLN A O 1
ATOM 788 N N . ASP A 1 100 ? 9.702 -8.577 -22.938 1.00 85.75 100 ASP A N 1
ATOM 789 C CA . ASP A 1 100 ? 10.567 -7.402 -22.753 1.00 85.75 100 ASP A CA 1
ATOM 790 C C . ASP A 1 100 ? 10.709 -7.017 -21.266 1.00 85.75 100 ASP A C 1
ATOM 792 O O . ASP A 1 100 ? 11.816 -6.759 -20.783 1.00 85.75 100 ASP A O 1
ATOM 796 N N . ILE A 1 101 ? 9.612 -7.049 -20.496 1.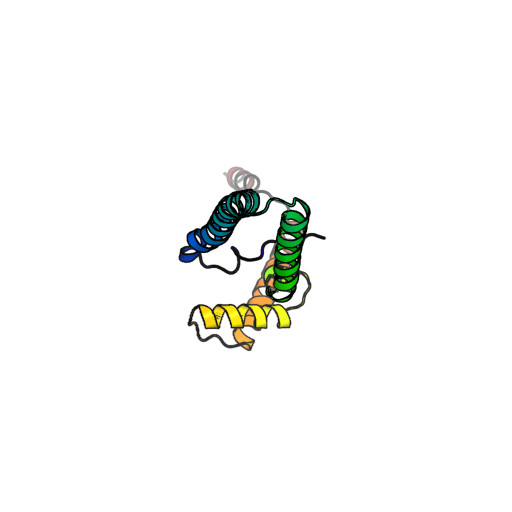00 85.94 101 ILE A N 1
ATOM 797 C CA . ILE A 1 101 ? 9.651 -6.804 -19.042 1.00 85.94 101 ILE A CA 1
ATOM 798 C C . ILE A 1 101 ? 10.491 -7.872 -18.338 1.00 85.94 101 ILE A C 1
ATOM 800 O O . ILE A 1 101 ? 11.380 -7.537 -17.549 1.00 85.94 101 ILE A O 1
ATOM 804 N N . LEU A 1 102 ? 10.229 -9.148 -18.623 1.00 87.81 102 LEU A N 1
ATOM 805 C CA . LEU A 1 102 ? 10.922 -10.266 -17.988 1.00 87.81 102 LEU A CA 1
ATOM 806 C C . LEU A 1 102 ? 12.430 -10.221 -18.270 1.00 87.81 102 LEU A C 1
ATOM 808 O O . LEU A 1 102 ? 13.244 -10.381 -17.356 1.00 87.81 102 LEU A O 1
ATOM 812 N N . MET A 1 103 ? 12.807 -9.944 -19.519 1.00 87.69 103 MET A N 1
ATOM 813 C CA . MET A 1 103 ? 14.201 -9.818 -19.931 1.00 87.69 103 MET A CA 1
ATOM 814 C C . MET A 1 103 ? 14.883 -8.649 -19.215 1.00 87.69 103 MET A C 1
ATOM 816 O O . MET A 1 103 ? 15.952 -8.827 -18.629 1.00 87.69 103 MET A O 1
ATOM 820 N N . LYS A 1 104 ? 14.236 -7.478 -19.149 1.00 87.38 104 LYS A N 1
ATOM 821 C CA . LYS A 1 104 ? 14.754 -6.312 -18.414 1.00 87.38 104 LYS A CA 1
ATOM 822 C C . LYS A 1 104 ? 14.963 -6.598 -16.931 1.00 87.38 104 LYS A C 1
ATOM 824 O O . LYS A 1 104 ? 15.971 -6.167 -16.370 1.00 87.38 104 LYS A O 1
ATOM 829 N N . ILE A 1 105 ? 14.045 -7.325 -16.293 1.00 88.62 105 ILE A N 1
ATOM 830 C CA . ILE A 1 105 ? 14.172 -7.718 -14.885 1.00 88.62 105 ILE A CA 1
ATOM 831 C C . ILE A 1 105 ? 15.388 -8.630 -14.693 1.00 88.62 105 ILE A C 1
ATOM 833 O O . ILE A 1 105 ? 16.228 -8.337 -13.839 1.00 88.62 105 ILE A O 1
ATOM 837 N N . LYS A 1 106 ? 15.518 -9.687 -15.505 1.00 87.50 106 LYS A N 1
ATOM 838 C CA . LYS A 1 106 ? 16.631 -10.646 -15.420 1.00 87.50 106 LYS A CA 1
ATOM 839 C C . LYS A 1 106 ? 17.985 -9.976 -15.668 1.00 87.50 106 LYS A C 1
ATOM 841 O O . LYS A 1 106 ? 18.909 -10.167 -14.881 1.00 87.50 106 LYS A O 1
ATOM 846 N N . VAL A 1 107 ? 18.091 -9.127 -16.694 1.00 88.94 107 VAL A N 1
ATOM 847 C CA . VAL A 1 107 ? 19.321 -8.375 -17.007 1.00 88.94 107 VAL A CA 1
ATOM 848 C C . VAL A 1 107 ? 19.699 -7.434 -15.862 1.00 88.94 107 VAL A C 1
ATOM 850 O O . VAL A 1 107 ? 20.845 -7.430 -15.415 1.00 88.94 107 VAL A O 1
ATOM 853 N N . ARG A 1 108 ? 18.737 -6.669 -15.323 1.00 87.19 108 ARG A N 1
ATOM 854 C CA . ARG A 1 108 ? 18.981 -5.764 -14.184 1.00 87.19 108 ARG A CA 1
ATOM 855 C C . ARG A 1 108 ? 19.400 -6.521 -12.932 1.00 87.19 108 ARG A C 1
ATOM 857 O O . ARG A 1 108 ? 20.260 -6.038 -12.200 1.00 87.19 108 ARG A O 1
ATOM 864 N N . PHE A 1 109 ? 18.808 -7.684 -12.685 1.00 87.38 109 PHE A N 1
ATOM 865 C CA . PHE A 1 109 ? 19.187 -8.537 -11.567 1.00 87.38 109 PHE A CA 1
ATOM 866 C C . PHE A 1 109 ? 20.609 -9.089 -11.737 1.00 87.38 109 PHE A C 1
ATOM 868 O O . PHE A 1 109 ? 21.416 -8.957 -10.818 1.00 87.38 109 PHE A O 1
ATOM 875 N N . CYS A 1 110 ? 20.949 -9.600 -12.926 1.00 86.00 110 CYS A N 1
ATOM 876 C CA . CYS A 1 110 ? 22.289 -10.090 -13.263 1.00 86.00 110 CYS A CA 1
ATOM 877 C C . CYS A 1 110 ? 23.358 -9.002 -13.080 1.00 86.00 110 CYS A C 1
ATOM 879 O O . CYS A 1 110 ? 24.339 -9.206 -12.367 1.00 86.00 110 CYS A O 1
ATOM 881 N N . HIS A 1 111 ? 23.116 -7.801 -13.614 1.00 88.12 111 HIS A N 1
ATOM 882 C CA . HIS A 1 111 ? 24.018 -6.660 -13.448 1.00 88.12 111 HIS A CA 1
ATOM 883 C C . HIS A 1 111 ? 24.193 -6.276 -11.971 1.00 88.12 111 HIS A C 1
ATOM 885 O O . HIS A 1 111 ? 25.296 -5.975 -11.518 1.00 88.12 111 HIS A O 1
ATOM 891 N N . LYS A 1 112 ? 23.110 -6.297 -11.183 1.00 86.56 112 LYS A N 1
ATOM 892 C CA . LYS A 1 112 ? 23.167 -5.966 -9.752 1.00 86.56 112 LYS A CA 1
ATOM 893 C C . LYS A 1 112 ? 23.934 -7.019 -8.948 1.00 86.56 112 LYS A C 1
ATOM 895 O O . LYS A 1 112 ? 24.630 -6.651 -8.004 1.00 86.56 112 LYS A O 1
ATOM 900 N N . LYS A 1 113 ? 23.814 -8.298 -9.321 1.00 86.62 113 LYS A N 1
ATOM 901 C CA . LYS A 1 113 ? 24.573 -9.412 -8.739 1.00 86.62 113 LYS A CA 1
ATOM 902 C C . LYS A 1 113 ? 26.063 -9.265 -9.053 1.00 86.62 113 LYS A C 1
ATOM 904 O O . LYS A 1 113 ? 26.845 -9.121 -8.124 1.00 86.62 113 LYS A O 1
ATOM 909 N N . SER A 1 114 ? 26.416 -9.119 -10.332 1.00 85.56 114 SER A N 1
ATOM 910 C CA . SER A 1 114 ? 27.800 -8.917 -10.783 1.00 85.56 114 SER A CA 1
ATOM 911 C C . SER A 1 114 ? 28.467 -7.698 -10.133 1.00 85.56 114 SER A C 1
ATOM 913 O O . SER A 1 114 ? 29.581 -7.803 -9.632 1.00 85.56 114 SER A O 1
ATOM 915 N N . PHE A 1 115 ? 27.771 -6.561 -10.024 1.00 85.88 115 PHE A N 1
ATOM 916 C CA . PHE A 1 115 ? 28.313 -5.381 -9.338 1.00 85.88 115 PHE A CA 1
ATOM 917 C C . PHE A 1 115 ? 28.527 -5.604 -7.833 1.00 85.88 115 PHE A C 1
ATOM 919 O O . PHE A 1 115 ? 29.479 -5.084 -7.249 1.00 85.88 115 PHE A O 1
ATOM 926 N N . LYS A 1 116 ? 27.636 -6.363 -7.183 1.00 86.25 116 LYS A N 1
ATOM 927 C CA . LYS A 1 116 ? 27.782 -6.718 -5.767 1.00 86.25 116 LYS A CA 1
ATOM 928 C C . LYS A 1 116 ? 28.972 -7.656 -5.561 1.00 86.25 116 LYS A C 1
ATOM 930 O O . LYS A 1 116 ? 29.713 -7.466 -4.602 1.00 86.25 116 LYS A O 1
ATOM 935 N N . ASP A 1 117 ? 29.164 -8.606 -6.471 1.00 86.56 117 ASP A N 1
ATOM 936 C CA . ASP A 1 117 ? 30.299 -9.529 -6.465 1.00 86.56 117 ASP A CA 1
ATOM 937 C C . ASP A 1 117 ? 31.617 -8.777 -6.725 1.00 86.56 117 ASP A C 1
ATOM 939 O O . ASP A 1 117 ? 32.568 -8.930 -5.965 1.00 86.56 117 ASP A O 1
ATOM 943 N N . TYR A 1 118 ? 31.638 -7.852 -7.691 1.00 84.62 118 TYR A N 1
ATOM 944 C CA . TYR A 1 118 ? 32.771 -6.955 -7.946 1.00 84.62 118 TYR A CA 1
ATOM 945 C C . TYR A 1 118 ? 33.151 -6.128 -6.707 1.00 84.62 118 TYR A C 1
ATOM 947 O O . TYR A 1 118 ? 34.309 -6.124 -6.296 1.00 84.62 118 TYR A O 1
ATOM 955 N N . LYS A 1 119 ? 32.176 -5.485 -6.048 1.00 82.81 119 LYS A N 1
ATOM 956 C CA . LYS A 1 119 ? 32.409 -4.732 -4.800 1.00 82.81 119 LYS A CA 1
ATOM 957 C C . LYS A 1 119 ? 32.894 -5.595 -3.640 1.00 82.81 119 LYS A C 1
ATOM 959 O O . LYS A 1 119 ? 33.527 -5.082 -2.725 1.00 82.81 119 LYS A O 1
ATOM 964 N N . LYS A 1 120 ? 32.562 -6.886 -3.640 1.00 84.94 120 LYS A N 1
ATOM 965 C CA . LYS A 1 120 ? 33.059 -7.825 -2.633 1.00 84.94 120 LYS A CA 1
ATOM 966 C C . LYS A 1 120 ? 34.545 -8.123 -2.849 1.00 84.94 120 LYS A C 1
ATOM 968 O O . LYS A 1 120 ? 35.272 -8.252 -1.872 1.00 84.94 120 LYS A O 1
ATOM 973 N N . CYS A 1 121 ? 34.980 -8.222 -4.105 1.00 79.06 121 CYS A N 1
ATOM 974 C CA . CYS A 1 121 ? 36.383 -8.429 -4.466 1.00 79.06 121 CYS A CA 1
ATOM 975 C C . CYS A 1 121 ? 37.235 -7.164 -4.293 1.00 79.06 121 CYS A C 1
ATOM 977 O O . CYS A 1 121 ? 38.405 -7.268 -3.942 1.00 79.06 121 CYS A O 1
ATOM 979 N N . PHE A 1 122 ? 36.653 -5.982 -4.505 1.00 76.56 122 PHE A N 1
ATOM 980 C CA . PHE A 1 122 ? 37.350 -4.699 -4.421 1.00 76.56 122 PHE A CA 1
ATOM 981 C C . PHE A 1 122 ? 36.636 -3.767 -3.427 1.00 76.56 122 PHE A C 1
ATOM 983 O O . PHE A 1 122 ? 35.732 -3.027 -3.824 1.00 76.56 122 PHE A O 1
ATOM 990 N N . PRO A 1 123 ? 37.019 -3.788 -2.134 1.00 72.94 123 PRO A N 1
ATOM 991 C CA . PRO A 1 123 ? 36.358 -3.009 -1.083 1.00 72.94 123 PRO A CA 1
ATOM 992 C C . PRO A 1 123 ? 36.770 -1.523 -1.041 1.00 72.94 123 PRO A C 1
ATOM 994 O O . PRO A 1 123 ? 36.386 -0.822 -0.109 1.00 72.94 123 PRO A O 1
ATOM 997 N N . TYR A 1 124 ? 37.544 -1.040 -2.018 1.00 67.69 124 TYR A N 1
ATOM 998 C CA . TYR A 1 124 ? 38.124 0.307 -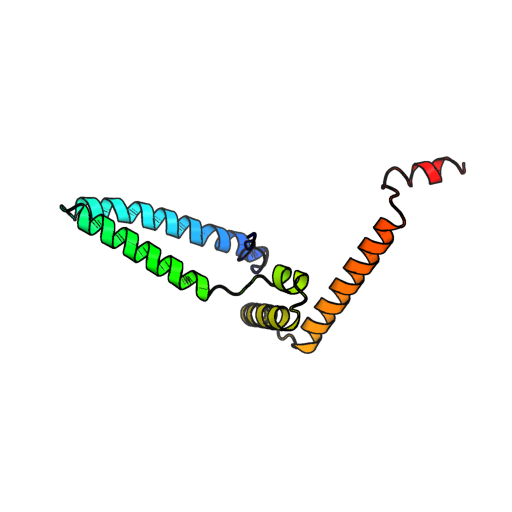2.031 1.00 67.69 124 TYR A CA 1
ATOM 999 C C . TYR A 1 124 ? 37.018 1.387 -2.052 1.00 67.69 124 TYR A C 1
ATOM 1001 O O . TYR A 1 124 ? 36.087 1.345 -2.867 1.00 67.69 124 TYR A O 1
ATOM 1009 N N . THR A 1 125 ? 37.067 2.318 -1.094 1.00 70.50 125 THR A N 1
ATOM 1010 C CA . THR A 1 125 ? 36.039 3.364 -0.892 1.00 70.50 125 THR A CA 1
ATOM 1011 C C . THR A 1 125 ? 36.295 4.557 -1.824 1.00 70.50 125 THR A C 1
ATOM 1013 O O . THR A 1 125 ? 37.336 4.640 -2.424 1.00 70.50 125 THR A O 1
ATOM 1016 N N . ARG A 1 126 ? 35.406 5.542 -1.999 1.0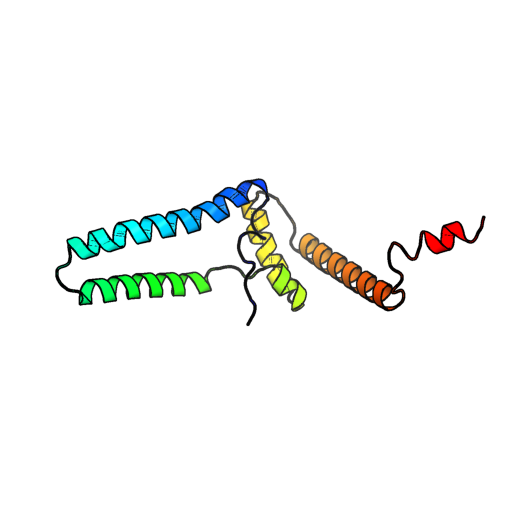0 65.00 126 ARG A N 1
ATOM 1017 C CA . ARG A 1 126 ? 35.686 6.680 -2.916 1.00 65.00 126 ARG A CA 1
ATOM 1018 C C . ARG A 1 126 ? 36.911 7.545 -2.508 1.00 65.00 126 ARG A C 1
ATOM 1020 O O . ARG A 1 126 ? 37.498 8.194 -3.366 1.00 65.00 126 ARG A O 1
ATOM 1027 N N . ASN A 1 127 ? 37.269 7.586 -1.221 1.00 66.31 127 ASN A N 1
ATOM 1028 C CA . ASN A 1 127 ? 38.379 8.410 -0.691 1.00 66.31 127 ASN A CA 1
ATOM 1029 C C . ASN A 1 127 ? 39.744 7.769 -0.976 1.00 66.31 127 ASN A C 1
ATOM 1031 O O . ASN A 1 127 ? 40.692 8.378 -1.464 1.00 66.31 127 ASN A O 1
ATOM 1035 N N . ASP A 1 128 ? 39.751 6.481 -0.723 1.00 66.31 128 ASP A N 1
ATOM 1036 C CA . ASP A 1 128 ? 40.511 5.434 -1.353 1.00 66.31 128 ASP A CA 1
ATOM 1037 C C . ASP A 1 128 ? 40.365 5.509 -2.897 1.00 66.31 128 ASP A C 1
ATOM 1039 O O . ASP A 1 128 ? 39.709 4.699 -3.475 1.00 66.31 128 ASP A O 1
ATOM 1043 N N . LEU A 1 129 ? 40.849 6.473 -3.652 1.00 68.12 129 LEU A N 1
ATOM 1044 C CA . LEU A 1 129 ? 40.927 6.449 -5.146 1.00 68.12 129 LEU A CA 1
ATOM 1045 C C . LEU A 1 129 ? 41.571 7.770 -5.548 1.00 68.12 129 LEU A C 1
ATOM 1047 O O . LEU A 1 129 ? 42.416 7.846 -6.435 1.00 68.12 129 LEU A O 1
ATOM 1051 N N . ILE A 1 130 ? 41.215 8.797 -4.779 1.00 66.88 130 ILE A N 1
ATOM 1052 C CA . ILE A 1 130 ? 41.859 10.100 -4.719 1.00 66.88 130 ILE A CA 1
ATOM 1053 C C . ILE A 1 130 ? 43.275 9.956 -4.127 1.00 66.88 130 ILE A C 1
ATOM 1055 O O . ILE A 1 130 ? 44.217 10.524 -4.668 1.00 66.88 130 ILE A O 1
ATOM 1059 N N . LEU A 1 131 ? 43.460 9.123 -3.090 1.00 59.50 131 LEU A N 1
ATOM 1060 C CA . LEU A 1 131 ? 44.784 8.862 -2.500 1.00 59.50 131 LEU A CA 1
ATOM 1061 C C . LEU A 1 131 ? 45.763 8.158 -3.458 1.00 59.50 131 LEU A C 1
ATOM 1063 O O . LEU A 1 131 ? 46.948 8.468 -3.440 1.00 59.50 131 LEU A O 1
ATOM 1067 N N . THR A 1 132 ? 45.289 7.265 -4.333 1.00 61.62 132 THR A N 1
ATOM 1068 C CA . THR A 1 132 ? 46.139 6.620 -5.355 1.00 61.62 132 THR A CA 1
ATOM 1069 C C . THR A 1 132 ? 46.489 7.538 -6.522 1.00 61.62 132 THR A C 1
ATOM 1071 O O . THR A 1 132 ? 47.510 7.327 -7.165 1.00 61.62 132 THR A O 1
ATOM 1074 N N . ALA A 1 133 ? 45.665 8.553 -6.800 1.00 61.41 133 ALA A N 1
ATOM 1075 C CA . ALA A 1 133 ? 45.954 9.548 -7.832 1.00 61.41 133 ALA A CA 1
ATOM 1076 C C . ALA A 1 133 ? 46.972 10.599 -7.353 1.00 61.41 133 ALA A C 1
ATOM 1078 O O . ALA A 1 133 ? 47.787 11.051 -8.145 1.00 61.41 133 ALA A O 1
ATOM 1079 N N . SER A 1 134 ? 46.966 10.933 -6.056 1.00 58.44 134 SER A N 1
ATOM 1080 C CA . SER A 1 134 ? 47.888 11.908 -5.451 1.00 58.44 134 SER A CA 1
ATOM 1081 C C . SER A 1 134 ? 49.286 11.354 -5.135 1.00 58.44 134 SER A C 1
ATOM 1083 O O . SER A 1 134 ? 50.149 12.125 -4.736 1.00 58.44 134 SER A O 1
ATOM 1085 N N . PHE A 1 135 ? 49.510 10.041 -5.254 1.00 56.91 135 PHE A N 1
ATOM 1086 C CA . PHE A 1 135 ? 50.806 9.394 -4.982 1.00 56.91 135 PHE A CA 1
ATOM 1087 C C . PHE A 1 135 ? 51.652 9.186 -6.255 1.00 56.91 135 PHE A C 1
ATOM 1089 O O . PHE A 1 135 ? 52.716 8.580 -6.192 1.00 56.91 135 PHE A O 1
ATOM 1096 N N . ASN A 1 136 ? 51.151 9.630 -7.415 1.00 50.88 136 ASN A N 1
ATOM 1097 C CA . ASN A 1 136 ? 51.806 9.482 -8.719 1.00 50.88 136 ASN A CA 1
ATOM 1098 C C . ASN A 1 136 ? 52.210 10.839 -9.343 1.00 50.88 136 ASN A C 1
ATOM 1100 O O . ASN A 1 136 ? 52.513 10.888 -10.534 1.00 50.88 136 ASN A O 1
ATOM 1104 N N . GLU A 1 137 ? 52.192 11.911 -8.541 1.00 46.50 137 GLU A N 1
ATOM 1105 C CA . GLU A 1 137 ? 52.867 13.202 -8.774 1.00 46.50 137 GLU A CA 1
ATOM 1106 C C . GLU A 1 137 ? 54.034 13.337 -7.789 1.00 46.50 137 GLU A C 1
ATOM 1108 O O . GLU A 1 137 ? 55.092 13.857 -8.208 1.00 46.50 137 GLU A O 1
#

Secondary structure (DSSP, 8-state):
------STTTS-GGGHHHHHHHHHHHHHHHHHHHHHHHHH---HHHHHHHHHHHHHHHHHHHTTSPPPHHHHHHTT-HHHHHHHHHHHHHHTT----HHHHHHHHHHHHHHHHHHHHHHHH----SHHHHHHHTT--

Sequence (137 aa):
MHKKITVLELVGPSKRGLANAVPNLSWAVGLSILPLIAYLSRYWVTLGFTCTSIAVLMFGYWKFLPESPRWLVSHEKYEEAADSLMMIAKTNGKKVDRQDILMKIKVRFCHKKSFKDYKKCFPYTRNDLILTASFNE

Organism: Araneus ventricosus (NCBI:txid182803)